Protein AF-A0AAN9A2D1-F1 (afdb_monomer_lite)

Foldseek 3Di:
DDDDPDDDDDDVVVVVDDPVVVVVLFVVVQCCLQPNDLVSQCLQPPQDSVNSVLSVVCCVVPNGDPTLCCSCVSPPDDNCSSVRSVVRDPPPRPPPDDPPPDDDDDD

Organism: Halocaridina rubra (NCBI:txid373956)

InterPro domains:
  IPR010994 RuvA domain 2-like [SSF47781] (12-87)
  IPR060575 SAM-like, helix-hairpin-helix tandem [PF12836] (33-80)

Secondary structure (DSSP, 8-state):
--------SS-TTTTTS-HHHHHHHHHHHHHHHHH--HHHHTTSTT--HHHHHHHHHHHHHH---SSGGGGGS-TTS-TTHHHHHHHS-GGGT-TTS---TT-PPP-

Radius of gyration: 17.06 Å; chains: 1; bounding box: 40×34×54 Å

Structure (mmCIF, N/CA/C/O backbone):
data_AF-A0AAN9A2D1-F1
#
_entry.id   AF-A0AAN9A2D1-F1
#
loop_
_atom_site.group_PDB
_atom_site.id
_atom_site.type_symbol
_atom_site.label_atom_id
_atom_site.label_alt_id
_atom_site.label_comp_id
_atom_site.label_asym_id
_atom_site.label_entity_id
_atom_site.label_seq_id
_atom_site.pdbx_PDB_ins_code
_atom_site.Cartn_x
_atom_site.Cartn_y
_atom_site.Cartn_z
_atom_site.occupancy
_atom_site.B_iso_or_equiv
_atom_site.auth_seq_id
_atom_site.auth_comp_id
_atom_site.auth_asym_id
_atom_site.auth_atom_id
_atom_site.pdbx_PDB_model_num
ATOM 1 N N . MET A 1 1 ? 11.395 -11.757 41.951 1.00 42.41 1 MET A N 1
ATOM 2 C CA . MET A 1 1 ? 11.142 -12.367 40.628 1.00 42.41 1 MET A CA 1
ATOM 3 C C . MET A 1 1 ? 10.518 -11.291 39.761 1.00 42.41 1 MET A C 1
ATOM 5 O O . MET A 1 1 ? 9.308 -11.113 39.775 1.00 42.41 1 MET A O 1
ATOM 9 N N . ASP A 1 2 ? 11.375 -10.508 39.112 1.00 41.25 2 ASP A N 1
ATOM 10 C CA . ASP A 1 2 ? 11.009 -9.325 38.335 1.00 41.25 2 ASP A CA 1
ATOM 11 C C . ASP A 1 2 ? 10.262 -9.708 37.054 1.00 41.25 2 ASP A C 1
ATOM 13 O O . ASP A 1 2 ? 10.852 -10.117 36.052 1.00 41.25 2 ASP A O 1
ATOM 17 N N . LYS A 1 3 ? 8.937 -9.565 37.087 1.00 46.41 3 LYS A N 1
ATOM 18 C CA . LYS A 1 3 ? 8.133 -9.336 35.889 1.00 46.41 3 LYS A CA 1
ATOM 19 C C . LYS A 1 3 ? 8.162 -7.836 35.631 1.00 46.41 3 LYS A C 1
ATOM 21 O O . LYS A 1 3 ? 7.680 -7.089 36.473 1.00 46.41 3 LYS A O 1
ATOM 26 N N . THR A 1 4 ? 8.755 -7.417 34.513 1.00 44.41 4 THR A N 1
ATOM 27 C CA . THR A 1 4 ? 8.136 -6.602 33.441 1.00 44.41 4 THR A CA 1
ATOM 28 C C . THR A 1 4 ? 9.255 -6.126 32.502 1.00 44.41 4 THR A C 1
ATOM 30 O O . THR A 1 4 ? 9.746 -5.005 32.587 1.00 44.41 4 THR A O 1
ATOM 33 N N . LYS A 1 5 ? 9.701 -7.007 31.598 1.00 44.72 5 LYS A N 1
ATOM 34 C CA . LYS A 1 5 ? 10.451 -6.607 30.399 1.00 44.72 5 LYS A CA 1
ATOM 35 C C . LYS A 1 5 ? 9.442 -6.405 29.273 1.00 44.72 5 LYS A C 1
ATOM 37 O O . LYS A 1 5 ? 9.292 -7.270 28.422 1.00 44.72 5 LYS A O 1
ATOM 42 N N . GLU A 1 6 ? 8.730 -5.289 29.289 1.00 49.66 6 GLU A N 1
ATOM 43 C CA . GLU A 1 6 ? 7.804 -4.926 28.217 1.00 49.66 6 GLU A CA 1
ATOM 44 C C . GLU A 1 6 ? 7.989 -3.450 27.898 1.00 49.66 6 GLU A C 1
ATOM 46 O O . GLU A 1 6 ? 7.385 -2.617 28.554 1.00 49.66 6 GLU A O 1
ATOM 51 N N . LEU A 1 7 ? 8.868 -3.138 26.935 1.00 44.16 7 LEU A N 1
ATOM 52 C CA . LEU A 1 7 ? 8.716 -2.008 26.003 1.00 44.16 7 LEU A CA 1
ATOM 53 C C . LEU A 1 7 ? 9.868 -1.964 24.976 1.00 44.16 7 LEU A C 1
ATOM 55 O O . LEU A 1 7 ? 10.512 -0.937 24.783 1.00 44.16 7 LEU A O 1
ATOM 59 N N . THR A 1 8 ? 10.180 -3.069 24.294 1.00 42.00 8 THR A N 1
ATOM 60 C CA . THR A 1 8 ? 11.135 -3.004 23.177 1.00 42.00 8 THR A CA 1
ATOM 61 C C . THR A 1 8 ? 10.585 -3.679 21.930 1.00 42.00 8 THR A C 1
ATOM 63 O O . THR A 1 8 ? 10.252 -4.858 21.919 1.00 42.00 8 THR A O 1
ATOM 66 N N . THR A 1 9 ? 10.551 -2.881 20.857 1.00 48.16 9 THR A N 1
ATOM 67 C CA . THR A 1 9 ? 10.542 -3.332 19.461 1.00 48.16 9 THR A CA 1
ATOM 68 C C . THR A 1 9 ? 9.189 -3.773 18.899 1.00 48.16 9 THR A C 1
ATOM 70 O O . THR A 1 9 ? 8.936 -4.959 18.809 1.00 48.16 9 THR A O 1
ATOM 73 N N . THR A 1 10 ? 8.374 -2.822 18.413 1.00 41.09 10 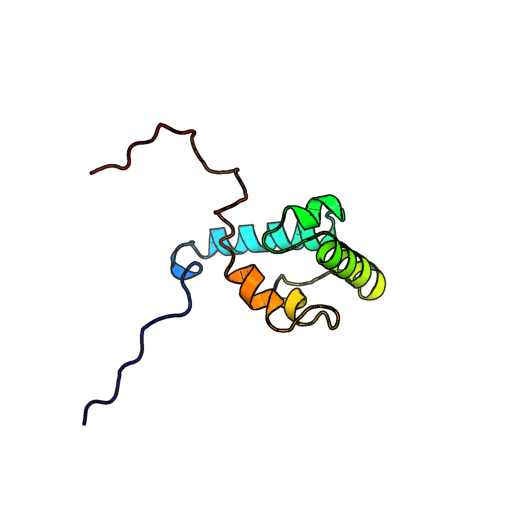THR A N 1
ATOM 74 C CA . THR A 1 10 ? 7.675 -2.898 17.099 1.00 41.09 10 THR A CA 1
ATOM 75 C C . THR A 1 10 ? 6.759 -1.681 16.874 1.00 41.09 10 THR A C 1
ATOM 77 O O . THR A 1 10 ? 5.537 -1.803 16.943 1.00 41.09 10 THR A O 1
ATOM 80 N N . LYS A 1 11 ? 7.298 -0.485 16.591 1.00 46.84 11 LYS A N 1
ATOM 81 C CA . LYS A 1 11 ? 6.485 0.617 16.015 1.00 46.84 11 LYS A CA 1
ATOM 82 C C . LYS A 1 11 ? 7.325 1.762 15.426 1.00 46.84 11 LYS A C 1
ATOM 84 O O . LYS A 1 11 ? 7.008 2.932 15.596 1.00 46.84 11 LYS A O 1
ATOM 89 N N . SER A 1 12 ? 8.413 1.428 14.740 1.00 50.19 12 SER A N 1
ATOM 90 C CA . SER A 1 12 ? 9.544 2.343 14.521 1.00 50.19 12 SER A CA 1
ATOM 91 C C . SER A 1 12 ? 9.326 3.533 13.571 1.00 50.19 12 SER A C 1
ATOM 93 O O . SER A 1 12 ? 10.212 4.365 13.478 1.00 50.19 12 SER A O 1
ATOM 95 N N . TRP A 1 13 ? 8.166 3.695 12.931 1.00 58.41 13 TRP A N 1
ATOM 96 C CA . TRP A 1 13 ? 7.862 4.897 12.128 1.00 58.41 13 TRP A CA 1
ATOM 97 C C . TRP A 1 13 ? 6.557 5.596 12.537 1.00 58.41 13 TRP A C 1
ATOM 99 O O . TRP A 1 13 ? 6.473 6.819 12.453 1.00 58.41 13 TRP A O 1
ATOM 109 N N . LYS A 1 14 ? 5.569 4.868 13.091 1.00 50.31 14 LYS A N 1
ATOM 110 C CA . LYS A 1 14 ? 4.353 5.485 13.668 1.00 50.31 14 LYS A CA 1
ATOM 111 C C . LYS A 1 14 ? 4.669 6.407 14.856 1.00 50.31 14 LYS A C 1
ATOM 113 O O . LYS A 1 14 ? 3.843 7.239 15.194 1.00 50.31 14 LYS A O 1
ATOM 118 N N . VAL A 1 15 ? 5.833 6.240 15.490 1.00 53.59 15 VAL A N 1
ATOM 119 C CA . VAL A 1 15 ? 6.326 7.105 16.580 1.00 53.59 15 VAL A CA 1
ATOM 120 C C . VAL A 1 15 ? 7.097 8.322 16.043 1.00 53.59 15 VAL A C 1
ATOM 122 O O . VAL A 1 15 ? 7.209 9.328 16.731 1.00 53.59 15 VAL A O 1
ATOM 125 N N . VAL A 1 16 ? 7.600 8.254 14.805 1.00 56.28 16 VAL A N 1
ATOM 126 C CA . VAL A 1 16 ? 8.439 9.299 14.191 1.00 56.28 16 VAL A CA 1
ATOM 127 C C . VAL A 1 16 ? 7.595 10.347 13.454 1.00 56.28 16 VAL A C 1
ATOM 129 O O . VAL A 1 16 ? 8.001 11.502 13.338 1.00 56.28 16 VAL A O 1
ATOM 132 N N . MET A 1 17 ? 6.401 9.984 12.975 1.00 64.25 17 MET A N 1
ATOM 133 C CA . MET A 1 17 ? 5.496 10.912 12.287 1.00 64.25 17 MET A CA 1
ATOM 134 C C . MET A 1 17 ? 4.390 11.427 13.213 1.00 64.25 17 MET A C 1
ATOM 136 O O . MET A 1 17 ? 3.819 10.668 13.994 1.00 64.25 17 MET A O 1
ATOM 140 N N . SER A 1 18 ? 4.040 12.716 13.101 1.00 72.75 18 SER A N 1
ATOM 141 C CA . SER A 1 18 ? 2.859 13.244 13.791 1.00 72.75 18 SER A CA 1
ATOM 142 C C . SER A 1 18 ? 1.587 12.564 13.255 1.00 72.75 18 SER A C 1
ATOM 144 O O . SER A 1 18 ? 1.535 12.233 12.066 1.00 72.75 18 SER A O 1
ATOM 146 N N . PRO A 1 19 ? 0.531 12.397 14.076 1.00 73.31 19 PRO A N 1
ATOM 147 C CA . PRO A 1 19 ? -0.710 11.750 13.642 1.00 73.31 19 PRO A CA 1
ATOM 148 C C . PRO A 1 19 ? -1.311 12.353 12.364 1.00 73.31 19 PRO A C 1
ATOM 150 O O . PRO A 1 19 ? -1.857 11.630 11.539 1.00 73.31 19 PRO A O 1
ATOM 153 N N . ARG A 1 20 ? -1.152 13.669 12.166 1.00 77.75 20 ARG A N 1
ATOM 154 C CA . ARG A 1 20 ? -1.621 14.381 10.967 1.00 77.75 20 ARG A CA 1
ATOM 155 C C . ARG A 1 20 ? -0.848 13.990 9.706 1.00 77.75 20 ARG A C 1
ATOM 157 O O . ARG A 1 20 ? -1.459 13.689 8.692 1.00 77.75 20 ARG A O 1
ATOM 164 N N . LYS A 1 21 ? 0.486 13.929 9.786 1.00 78.19 21 LYS A N 1
ATOM 165 C CA . LYS A 1 21 ? 1.334 13.524 8.650 1.00 78.19 21 LYS A CA 1
ATOM 166 C C . LYS A 1 21 ? 1.084 12.073 8.242 1.00 78.19 21 LYS A C 1
ATOM 168 O O . LYS A 1 21 ? 1.155 11.741 7.066 1.00 78.19 21 LYS A O 1
ATOM 173 N N . LEU A 1 22 ? 0.790 11.213 9.216 1.00 77.94 22 LEU A N 1
ATOM 174 C CA . LEU A 1 22 ? 0.442 9.820 8.958 1.00 77.94 22 LEU A CA 1
ATOM 175 C C . LEU A 1 22 ? -0.878 9.693 8.183 1.00 77.94 22 LEU A C 1
ATOM 177 O O . LEU A 1 22 ? -0.957 8.912 7.241 1.00 77.94 22 LEU A O 1
ATOM 181 N N . ASP A 1 23 ? -1.893 10.464 8.573 1.00 81.25 23 ASP A N 1
ATOM 182 C CA . ASP A 1 23 ? -3.190 10.490 7.894 1.00 81.25 23 ASP A CA 1
ATOM 183 C C . ASP A 1 23 ? -3.064 10.968 6.438 1.00 81.25 23 ASP A C 1
ATOM 185 O O . ASP A 1 23 ? -3.565 10.313 5.525 1.00 81.25 23 ASP A O 1
ATOM 189 N N . GLU A 1 24 ? -2.319 12.052 6.201 1.00 84.06 24 GLU A N 1
ATOM 190 C CA . GLU A 1 24 ? -2.022 12.553 4.851 1.00 84.06 24 GLU A CA 1
ATOM 191 C C . GLU A 1 24 ? -1.295 11.506 3.998 1.00 84.06 24 GLU A C 1
ATOM 193 O O . GLU A 1 24 ? -1.690 11.243 2.861 1.00 84.06 24 GLU A O 1
ATOM 198 N N . TYR A 1 25 ? -0.285 10.847 4.568 1.00 82.69 25 TYR A N 1
ATOM 199 C CA . TYR A 1 25 ? 0.464 9.797 3.884 1.00 82.69 25 TYR A CA 1
ATOM 200 C C . TYR A 1 25 ? -0.418 8.600 3.497 1.00 82.69 25 TYR A C 1
ATOM 202 O O . TYR A 1 25 ? -0.388 8.135 2.355 1.00 82.69 25 TYR A O 1
ATOM 210 N N . CYS A 1 26 ? -1.240 8.108 4.427 1.00 85.44 26 CYS A N 1
ATOM 211 C CA . CYS A 1 26 ? -2.159 7.008 4.151 1.00 85.44 26 CYS A CA 1
ATOM 212 C C . CYS A 1 26 ? -3.184 7.384 3.074 1.00 85.44 26 CYS A C 1
ATOM 214 O O . CYS A 1 26 ? -3.472 6.564 2.202 1.00 85.44 26 CYS A O 1
ATOM 216 N N . LYS A 1 27 ? -3.696 8.622 3.088 1.00 89.69 27 LYS A N 1
ATOM 217 C CA . LYS A 1 27 ? -4.602 9.136 2.050 1.00 89.69 27 LYS A CA 1
ATOM 218 C C . LYS A 1 27 ? -3.944 9.168 0.674 1.00 89.69 27 LYS A C 1
ATOM 220 O O . LYS A 1 27 ? -4.572 8.766 -0.304 1.00 89.69 27 LYS A O 1
ATOM 225 N N . GLU A 1 28 ? -2.687 9.594 0.592 1.00 89.88 28 GLU A N 1
ATOM 226 C CA . GLU A 1 28 ? -1.943 9.614 -0.669 1.00 89.88 28 GLU A CA 1
ATOM 227 C C . GLU A 1 28 ? -1.734 8.197 -1.222 1.00 89.88 28 GLU A C 1
ATOM 229 O O . GLU A 1 28 ? -2.035 7.937 -2.390 1.00 89.88 28 GLU A O 1
ATOM 234 N N . ILE A 1 29 ? -1.303 7.247 -0.381 1.00 90.94 29 ILE A N 1
ATOM 235 C CA . ILE A 1 29 ? -1.198 5.841 -0.796 1.00 90.94 29 ILE A CA 1
ATOM 236 C C . ILE A 1 29 ? -2.555 5.331 -1.267 1.00 90.94 29 ILE A C 1
ATOM 238 O O . ILE A 1 29 ? -2.634 4.712 -2.324 1.00 90.94 29 ILE A O 1
ATOM 242 N N . LEU A 1 30 ? -3.619 5.579 -0.504 1.00 93.81 30 LEU A N 1
ATOM 243 C CA . LEU A 1 30 ? -4.955 5.095 -0.828 1.00 93.81 30 LEU A CA 1
ATOM 244 C C . LEU A 1 30 ? -5.445 5.641 -2.176 1.00 93.81 30 LEU A C 1
ATOM 246 O O . LEU A 1 30 ? -6.033 4.899 -2.965 1.00 93.81 30 LEU A O 1
ATOM 250 N N . SER A 1 31 ? -5.150 6.907 -2.482 1.00 94.50 31 SER A N 1
ATOM 251 C CA . SER A 1 31 ? -5.393 7.485 -3.807 1.00 94.50 31 SER A CA 1
ATOM 252 C C . SER A 1 31 ? -4.610 6.738 -4.892 1.00 94.50 31 SER A C 1
ATOM 254 O O . SER A 1 31 ? -5.197 6.306 -5.885 1.00 94.50 31 SER A O 1
ATOM 256 N N . ILE A 1 32 ? -3.315 6.473 -4.684 1.00 93.62 32 ILE A N 1
ATOM 257 C CA . ILE A 1 32 ? -2.492 5.707 -5.635 1.00 93.62 32 ILE A CA 1
ATOM 258 C C . ILE A 1 32 ? -3.030 4.280 -5.825 1.00 93.62 32 ILE A C 1
ATOM 260 O O . ILE A 1 32 ? -3.088 3.795 -6.956 1.00 93.62 32 ILE A O 1
ATOM 264 N N . LEU A 1 33 ? -3.450 3.606 -4.754 1.00 94.50 33 LEU A N 1
ATOM 265 C CA . LEU A 1 33 ? -4.023 2.261 -4.814 1.00 94.50 33 LEU A CA 1
ATOM 266 C C . LEU A 1 33 ? -5.318 2.232 -5.622 1.00 94.50 33 LEU A C 1
ATOM 268 O O . LEU A 1 33 ? -5.518 1.313 -6.413 1.00 94.50 33 LEU A O 1
ATOM 272 N N . ASN A 1 34 ? -6.172 3.243 -5.467 1.00 96.19 34 ASN A N 1
ATOM 273 C CA . ASN A 1 34 ? -7.480 3.295 -6.113 1.00 96.19 34 ASN A CA 1
ATOM 274 C C . ASN A 1 34 ? -7.446 3.824 -7.550 1.00 96.19 34 ASN A C 1
ATOM 276 O O . ASN A 1 34 ? -8.179 3.323 -8.399 1.00 96.19 34 ASN A O 1
ATOM 280 N N . GLU A 1 35 ? -6.588 4.798 -7.840 1.00 95.56 35 GLU A N 1
ATOM 281 C CA . GLU A 1 35 ? -6.618 5.554 -9.101 1.00 95.56 35 GLU A CA 1
ATOM 282 C C . GLU A 1 35 ? -5.323 5.410 -9.905 1.00 95.56 35 GLU A C 1
ATOM 284 O O . GLU A 1 35 ? -5.314 5.555 -11.127 1.00 95.56 35 GLU A O 1
ATOM 289 N N . GLY A 1 36 ? -4.217 5.057 -9.249 1.00 93.56 36 GLY A N 1
ATOM 290 C CA . GLY A 1 36 ? -2.912 4.946 -9.887 1.00 93.56 36 GLY A CA 1
ATOM 291 C C . GLY A 1 36 ? -2.872 3.871 -10.972 1.00 93.56 36 GLY A C 1
ATOM 292 O O . GLY A 1 36 ? -3.498 2.816 -10.866 1.00 93.56 36 GLY A O 1
ATOM 293 N N . THR A 1 37 ? -2.105 4.115 -12.031 1.00 94.81 37 THR A N 1
ATOM 294 C CA . THR A 1 37 ? -1.818 3.100 -13.054 1.00 94.81 37 THR A CA 1
ATOM 295 C C . THR A 1 37 ? -0.922 1.995 -12.493 1.00 94.81 37 THR A C 1
ATOM 297 O O . THR A 1 37 ? -0.234 2.189 -11.491 1.00 94.81 37 THR A O 1
ATOM 300 N N . VAL A 1 38 ? -0.830 0.853 -13.182 1.00 95.00 38 VAL A N 1
ATOM 301 C CA . VAL A 1 38 ? 0.102 -0.234 -12.816 1.00 95.00 38 VAL A CA 1
ATOM 302 C C . VAL A 1 38 ? 1.542 0.280 -12.669 1.00 95.00 38 VAL A C 1
ATOM 304 O O . VAL A 1 38 ? 2.267 -0.145 -11.773 1.00 95.00 38 VAL A O 1
ATOM 307 N N . ARG A 1 39 ? 1.956 1.246 -13.499 1.00 93.56 39 ARG A N 1
ATOM 308 C CA . ARG A 1 39 ? 3.271 1.895 -13.398 1.00 93.56 39 ARG A CA 1
ATOM 309 C C . ARG A 1 39 ? 3.398 2.773 -12.149 1.00 93.56 39 ARG A C 1
ATOM 311 O O . ARG A 1 39 ? 4.462 2.792 -11.542 1.00 93.56 39 ARG A O 1
ATOM 318 N N . LYS A 1 40 ? 2.335 3.486 -11.757 1.00 91.75 40 LYS A N 1
ATOM 319 C CA . LYS A 1 40 ? 2.311 4.304 -10.534 1.00 91.75 40 LYS A CA 1
ATOM 320 C C . LYS A 1 40 ? 2.359 3.429 -9.280 1.00 91.75 40 LYS A C 1
ATOM 322 O O . LYS A 1 40 ? 3.122 3.730 -8.373 1.00 91.75 40 LYS A O 1
ATOM 327 N N . LEU A 1 41 ? 1.632 2.310 -9.271 1.00 92.94 41 LEU A N 1
ATOM 328 C CA . LEU A 1 41 ? 1.669 1.326 -8.185 1.00 92.94 41 LEU A CA 1
ATOM 329 C C . LEU A 1 41 ? 3.088 0.788 -7.951 1.00 92.94 41 LEU A C 1
ATOM 331 O O . LEU A 1 41 ? 3.508 0.665 -6.809 1.00 92.94 41 LEU A O 1
ATOM 335 N N . GLN A 1 42 ? 3.862 0.545 -9.013 1.00 92.44 42 GLN A N 1
ATOM 336 C CA . GLN A 1 42 ? 5.261 0.093 -8.909 1.00 92.44 42 GLN A CA 1
ATOM 337 C C . GLN A 1 42 ? 6.219 1.117 -8.277 1.00 92.44 42 GLN A C 1
ATOM 339 O O . GLN A 1 42 ? 7.346 0.771 -7.927 1.00 92.44 42 GLN A O 1
ATOM 344 N N . GLN A 1 43 ? 5.812 2.384 -8.153 1.00 89.06 43 GLN A N 1
ATOM 345 C CA . GLN A 1 43 ? 6.612 3.394 -7.453 1.00 89.06 43 GLN A CA 1
ATOM 346 C C . GLN A 1 43 ? 6.534 3.221 -5.934 1.00 89.06 43 GLN A C 1
ATOM 348 O O . GLN A 1 43 ? 7.431 3.676 -5.225 1.00 89.06 43 GLN A O 1
ATOM 353 N N . LEU A 1 44 ? 5.490 2.552 -5.438 1.00 88.75 44 LEU A N 1
ATOM 354 C CA . LEU A 1 44 ? 5.326 2.279 -4.021 1.00 88.75 44 LEU A CA 1
ATOM 355 C C . LEU A 1 44 ? 6.370 1.261 -3.532 1.00 88.75 44 LEU A C 1
ATOM 357 O O . LEU A 1 44 ? 6.776 0.356 -4.275 1.00 88.75 44 LEU A O 1
ATOM 361 N N . PRO A 1 45 ? 6.819 1.375 -2.272 1.00 85.25 45 PRO A N 1
ATOM 362 C CA . PRO A 1 45 ? 7.809 0.464 -1.725 1.00 85.25 45 PRO A CA 1
ATOM 363 C C . PRO A 1 45 ? 7.284 -0.970 -1.762 1.00 85.25 45 PRO A C 1
ATOM 365 O O . PRO A 1 45 ? 6.106 -1.227 -1.533 1.00 85.25 45 PRO A O 1
ATOM 368 N N . THR A 1 46 ? 8.169 -1.929 -2.037 1.00 88.19 46 THR A N 1
ATOM 369 C CA . THR A 1 46 ? 7.860 -3.375 -2.073 1.00 88.19 46 THR A CA 1
ATOM 370 C C . THR A 1 46 ? 6.859 -3.825 -3.148 1.00 88.19 46 THR A C 1
ATOM 372 O O . THR A 1 46 ? 6.626 -5.027 -3.282 1.00 88.19 46 THR A O 1
ATOM 375 N N . ILE A 1 47 ? 6.325 -2.907 -3.964 1.00 91.25 47 ILE A N 1
ATOM 376 C CA . ILE A 1 47 ? 5.413 -3.221 -5.065 1.00 91.25 47 ILE A CA 1
ATOM 377 C C . ILE A 1 47 ? 6.210 -3.357 -6.365 1.00 91.25 47 ILE A C 1
ATOM 379 O O . ILE A 1 47 ? 6.674 -2.385 -6.950 1.00 91.25 47 ILE A O 1
ATOM 383 N N . GLY A 1 48 ? 6.363 -4.600 -6.827 1.00 92.00 48 GLY A N 1
ATOM 384 C CA . GLY A 1 48 ? 6.904 -4.912 -8.152 1.00 92.00 48 GLY A CA 1
ATOM 385 C C . GLY A 1 48 ? 5.809 -5.055 -9.221 1.00 92.00 48 GLY A C 1
ATOM 386 O O . GLY A 1 48 ? 4.622 -4.988 -8.896 1.00 92.00 48 GLY A O 1
ATOM 387 N N . PRO A 1 49 ? 6.176 -5.330 -10.488 1.00 94.94 49 PRO A N 1
ATOM 388 C CA . PRO A 1 49 ? 5.227 -5.452 -11.601 1.00 94.94 49 PRO A CA 1
ATOM 389 C C . PRO A 1 49 ? 4.090 -6.451 -11.343 1.00 94.94 49 PRO A C 1
ATOM 391 O O . PRO A 1 49 ? 2.927 -6.146 -11.593 1.00 94.94 49 PRO A O 1
ATOM 394 N N . LYS A 1 50 ? 4.416 -7.621 -10.774 1.00 95.00 50 LYS A N 1
ATOM 395 C CA . LYS A 1 50 ? 3.430 -8.662 -10.439 1.00 95.00 50 LYS A CA 1
ATOM 396 C C . LYS A 1 50 ? 2.435 -8.176 -9.382 1.00 95.00 50 LYS A C 1
ATOM 398 O O . LYS A 1 50 ? 1.231 -8.251 -9.594 1.00 95.00 50 LYS A O 1
ATOM 403 N N . THR A 1 51 ? 2.937 -7.630 -8.275 1.00 94.81 51 THR A N 1
ATOM 404 C CA . THR A 1 51 ? 2.112 -7.099 -7.179 1.00 94.81 51 THR A CA 1
ATOM 405 C C . THR A 1 51 ? 1.231 -5.945 -7.650 1.00 94.81 51 THR A C 1
ATOM 407 O O . THR A 1 51 ? 0.052 -5.900 -7.322 1.00 94.81 51 THR A O 1
ATOM 410 N N . ALA A 1 52 ? 1.775 -5.037 -8.464 1.00 96.00 52 ALA A N 1
ATOM 411 C CA . ALA A 1 52 ? 1.020 -3.926 -9.029 1.00 96.00 52 ALA A CA 1
ATOM 412 C C . ALA A 1 52 ? -0.162 -4.413 -9.876 1.00 96.00 52 ALA A C 1
ATOM 414 O O . ALA A 1 52 ? -1.256 -3.863 -9.780 1.00 96.00 52 ALA A O 1
ATOM 415 N N . MET A 1 53 ? 0.038 -5.466 -10.671 1.00 97.06 53 MET A N 1
ATOM 416 C CA . MET A 1 53 ? -1.031 -6.050 -11.477 1.00 97.06 53 MET A CA 1
ATOM 417 C C . MET A 1 53 ? -2.078 -6.766 -10.620 1.00 97.06 53 MET A C 1
ATOM 419 O O . MET A 1 53 ? -3.267 -6.646 -10.895 1.00 97.06 53 MET A O 1
ATOM 423 N N . VAL A 1 54 ? -1.661 -7.438 -9.541 1.00 96.31 54 VAL A N 1
ATOM 424 C CA . VAL A 1 54 ? -2.582 -8.023 -8.553 1.00 96.31 54 VAL A CA 1
ATOM 425 C C . VAL A 1 54 ? -3.462 -6.945 -7.920 1.00 96.31 54 VAL A C 1
ATOM 427 O O . VAL A 1 54 ? -4.678 -7.093 -7.918 1.00 96.31 54 VAL A O 1
ATOM 430 N N . ILE A 1 55 ? -2.871 -5.848 -7.439 1.00 95.69 55 ILE A N 1
ATOM 431 C CA . ILE A 1 55 ? -3.606 -4.731 -6.822 1.00 95.69 55 ILE A CA 1
ATOM 432 C C . ILE A 1 55 ? -4.570 -4.096 -7.831 1.00 95.69 55 ILE A C 1
ATOM 434 O O . ILE A 1 55 ? -5.736 -3.868 -7.515 1.00 95.69 55 ILE A O 1
ATOM 438 N N . TYR A 1 56 ? -4.100 -3.849 -9.058 1.00 96.31 56 TYR A N 1
ATOM 439 C CA . TYR A 1 56 ? -4.925 -3.296 -10.129 1.00 96.31 56 TYR A CA 1
ATOM 440 C C . TYR A 1 56 ? -6.118 -4.203 -10.448 1.00 96.31 56 TYR A C 1
ATOM 442 O O . TYR A 1 56 ? -7.253 -3.740 -10.444 1.00 96.31 56 TYR A O 1
ATOM 450 N N . ASN A 1 57 ? -5.892 -5.500 -10.661 1.00 96.06 57 ASN A N 1
ATOM 451 C CA . ASN A 1 57 ? -6.969 -6.440 -10.970 1.00 96.06 57 ASN A CA 1
ATOM 452 C C . ASN A 1 57 ? -7.933 -6.604 -9.791 1.00 96.06 57 ASN A C 1
ATOM 454 O O . ASN A 1 57 ? -9.143 -6.641 -9.997 1.00 96.06 57 ASN A O 1
ATOM 458 N N . TYR A 1 58 ? -7.416 -6.650 -8.560 1.00 96.50 58 TYR A N 1
ATOM 459 C CA . TYR A 1 58 ? -8.239 -6.744 -7.359 1.00 96.50 58 TYR A CA 1
ATOM 460 C C . TYR A 1 58 ? -9.235 -5.586 -7.288 1.00 96.50 58 TYR A C 1
ATOM 462 O O . TYR A 1 58 ? -10.433 -5.829 -7.166 1.00 96.50 58 TYR A O 1
ATOM 470 N N . ARG A 1 59 ? -8.782 -4.339 -7.484 1.00 95.19 59 ARG A N 1
ATOM 471 C CA . ARG A 1 59 ? -9.704 -3.194 -7.455 1.00 95.19 59 ARG A CA 1
ATOM 472 C C . ARG A 1 59 ? -10.698 -3.156 -8.618 1.00 95.19 59 ARG A C 1
ATOM 474 O O . ARG A 1 59 ? -11.754 -2.550 -8.493 1.00 95.19 59 ARG A O 1
ATOM 481 N N . GLN A 1 60 ? -10.367 -3.764 -9.763 1.00 94.69 60 GLN A N 1
ATOM 482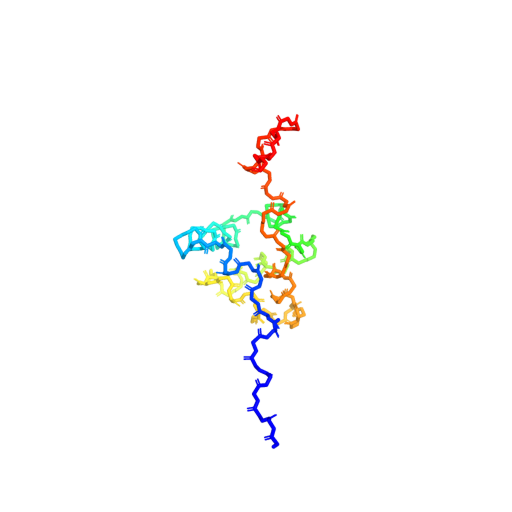 C CA . GLN A 1 60 ? -11.315 -3.881 -10.879 1.00 94.69 60 GLN A CA 1
ATOM 483 C C . GLN A 1 60 ? -12.425 -4.895 -10.575 1.00 94.69 60 GLN A C 1
A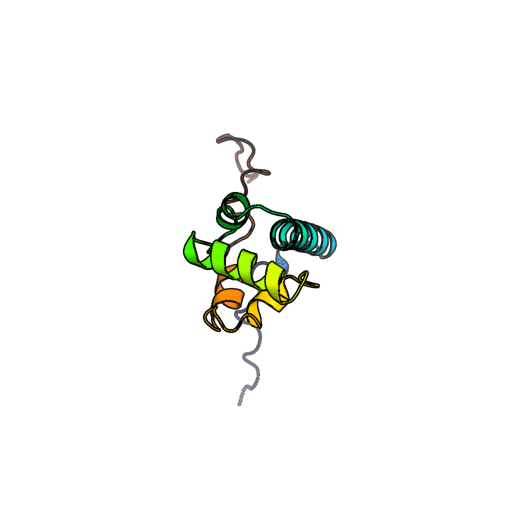TOM 485 O O . GLN A 1 60 ? -13.559 -4.686 -10.988 1.00 94.69 60 GLN A O 1
ATOM 490 N N . MET A 1 61 ? -12.109 -5.976 -9.857 1.00 94.94 61 MET A N 1
ATOM 491 C CA . MET A 1 61 ? -13.064 -7.049 -9.555 1.00 94.94 61 MET A CA 1
ATOM 492 C C . MET A 1 61 ? -13.894 -6.778 -8.296 1.00 94.94 61 MET A C 1
ATOM 494 O O . MET A 1 61 ? -15.086 -7.063 -8.280 1.00 94.94 61 MET A O 1
ATOM 498 N N . PHE A 1 62 ? -13.270 -6.240 -7.246 1.00 94.00 62 PHE A N 1
ATOM 499 C CA . PHE A 1 62 ? -13.875 -6.089 -5.917 1.00 94.00 62 PHE A CA 1
ATOM 500 C C . PHE A 1 62 ? -14.196 -4.633 -5.551 1.00 94.00 62 PHE A C 1
ATOM 502 O O . PHE A 1 62 ? -14.834 -4.384 -4.531 1.00 94.00 62 PHE A O 1
ATOM 509 N N . GLY A 1 63 ? -13.792 -3.670 -6.385 1.00 94.00 63 GLY A N 1
ATOM 510 C CA . GLY A 1 63 ? -14.005 -2.245 -6.149 1.00 94.00 63 GLY A CA 1
ATOM 511 C C . GLY A 1 63 ? -12.841 -1.555 -5.434 1.00 94.00 63 GLY A C 1
ATOM 512 O O . GLY A 1 63 ? -11.733 -2.074 -5.329 1.00 94.00 63 GLY A O 1
ATOM 513 N N . ARG A 1 64 ? -13.079 -0.320 -4.988 1.00 95.00 64 ARG A N 1
ATOM 514 C CA . ARG A 1 64 ? -12.045 0.541 -4.395 1.00 95.00 64 ARG A CA 1
ATOM 515 C C . ARG A 1 64 ? -11.674 0.068 -2.985 1.00 95.00 64 ARG A C 1
ATOM 517 O O . ARG A 1 64 ? -12.533 -0.370 -2.229 1.00 95.00 64 ARG A O 1
ATOM 524 N N . PHE A 1 65 ? -10.405 0.226 -2.630 1.00 95.62 65 PHE A N 1
ATOM 525 C CA . PHE A 1 65 ? -9.907 0.081 -1.266 1.00 95.62 65 PHE A CA 1
ATOM 526 C C . PHE A 1 65 ? -10.443 1.219 -0.391 1.00 95.62 65 PHE A C 1
ATOM 528 O O . PHE A 1 65 ? -10.460 2.379 -0.819 1.00 95.62 65 PHE A O 1
ATOM 535 N N . SER A 1 66 ? -10.845 0.887 0.832 1.00 93.94 66 SER A N 1
ATOM 536 C CA . SER A 1 66 ? -11.287 1.834 1.861 1.00 93.94 66 SER A CA 1
ATOM 537 C C . SER A 1 66 ? -10.124 2.298 2.732 1.00 93.94 66 SER A C 1
ATOM 539 O O . SER A 1 66 ? -10.116 3.438 3.195 1.00 93.94 66 SER A O 1
ATOM 541 N N . ALA A 1 67 ? -9.127 1.435 2.930 1.00 91.50 67 ALA A N 1
ATOM 542 C CA . ALA A 1 67 ? -7.939 1.723 3.719 1.00 91.50 67 ALA A CA 1
ATOM 543 C C . ALA A 1 67 ? -6.696 1.033 3.133 1.00 91.50 67 ALA A C 1
ATOM 545 O O . ALA A 1 67 ? -6.788 0.154 2.277 1.00 91.50 67 ALA A O 1
ATOM 546 N N . VAL A 1 68 ? -5.505 1.436 3.584 1.00 89.81 68 VAL A N 1
ATOM 547 C CA . VAL A 1 68 ? -4.241 0.805 3.149 1.00 89.81 68 VAL A CA 1
ATOM 548 C C . VAL A 1 68 ? -4.125 -0.614 3.725 1.00 89.81 68 VAL A C 1
ATOM 550 O O . VAL A 1 68 ? -3.509 -1.495 3.128 1.00 89.81 68 VAL A O 1
ATOM 553 N N . GLU A 1 69 ? -4.747 -0.834 4.879 1.00 90.12 69 GLU A N 1
ATOM 554 C CA . GLU A 1 69 ? -4.905 -2.102 5.586 1.00 90.12 69 GLU A CA 1
ATOM 555 C C . GLU A 1 69 ? -5.532 -3.192 4.710 1.00 90.12 69 GLU A C 1
ATOM 557 O O . GLU A 1 69 ? -5.104 -4.341 4.798 1.00 90.12 69 GLU A O 1
ATOM 562 N N . ASP A 1 70 ? -6.443 -2.829 3.802 1.00 91.88 70 ASP A N 1
ATOM 563 C CA . ASP A 1 70 ? -7.149 -3.759 2.908 1.00 91.88 70 ASP A CA 1
ATOM 564 C C . ASP A 1 70 ? -6.189 -4.556 2.001 1.00 91.88 70 ASP A C 1
ATOM 566 O O . ASP A 1 70 ? -6.523 -5.629 1.499 1.00 91.88 70 ASP A O 1
ATOM 570 N N . LEU A 1 71 ? -4.953 -4.076 1.806 1.00 90.94 71 LEU A N 1
ATOM 571 C CA . LEU A 1 71 ? -3.903 -4.822 1.105 1.00 90.94 71 LEU A CA 1
ATOM 572 C C . LEU A 1 71 ? -3.548 -6.150 1.792 1.00 90.94 71 LEU A C 1
ATOM 574 O O . LEU A 1 71 ? -3.022 -7.050 1.134 1.00 90.94 71 LEU A O 1
ATOM 578 N N . ALA A 1 72 ? -3.791 -6.274 3.100 1.00 90.31 72 ALA A N 1
ATOM 579 C CA . ALA A 1 72 ? -3.574 -7.504 3.859 1.00 90.31 72 ALA A CA 1
ATOM 580 C C . ALA A 1 72 ? -4.602 -8.597 3.525 1.00 90.31 72 ALA A C 1
ATOM 582 O O . ALA A 1 72 ? -4.303 -9.784 3.690 1.00 90.31 72 ALA A O 1
ATOM 583 N N . ASP A 1 73 ? -5.776 -8.198 3.031 1.00 90.44 73 ASP A N 1
ATOM 584 C CA . ASP A 1 73 ? -6.897 -9.091 2.748 1.00 90.44 73 ASP A CA 1
ATOM 585 C C . ASP A 1 73 ? -6.917 -9.587 1.300 1.00 90.44 73 ASP A C 1
ATOM 587 O O . ASP A 1 73 ? -7.688 -10.488 0.973 1.00 90.44 73 ASP A O 1
ATOM 591 N N . ILE A 1 74 ? -6.029 -9.075 0.436 1.00 93.06 74 ILE A N 1
ATOM 592 C CA . ILE A 1 74 ? -5.894 -9.545 -0.946 1.00 93.06 74 ILE A CA 1
ATOM 593 C C . ILE A 1 74 ? -5.382 -10.997 -0.941 1.00 93.06 74 ILE A C 1
ATOM 595 O O . ILE A 1 74 ? -4.203 -11.224 -0.652 1.00 93.06 74 ILE A O 1
ATOM 599 N N . PRO A 1 75 ? -6.192 -11.992 -1.357 1.00 90.25 75 PRO A N 1
ATOM 600 C CA . PRO A 1 75 ? -5.813 -13.405 -1.243 1.00 90.25 75 PRO A CA 1
ATOM 601 C C . PRO A 1 75 ? -4.594 -13.785 -2.091 1.00 90.25 75 PRO A C 1
ATOM 603 O O . PRO A 1 75 ? -3.868 -14.723 -1.776 1.00 90.25 75 PRO A O 1
ATOM 606 N N . ALA A 1 76 ? -4.364 -13.049 -3.180 1.00 92.44 76 ALA A N 1
ATOM 607 C CA . ALA A 1 76 ? -3.254 -13.265 -4.103 1.00 92.44 76 ALA A CA 1
ATOM 608 C C . ALA A 1 76 ? -1.912 -12.684 -3.612 1.00 92.44 76 ALA A C 1
ATOM 610 O O . ALA A 1 76 ? -0.888 -12.883 -4.270 1.00 92.44 76 ALA A O 1
ATOM 611 N N . LEU A 1 77 ? -1.891 -11.955 -2.490 1.00 92.12 77 LEU A N 1
ATOM 612 C CA . LEU A 1 77 ? -0.669 -11.429 -1.886 1.00 92.12 77 LEU A CA 1
ATOM 613 C C . LEU A 1 77 ? -0.243 -12.278 -0.680 1.00 92.12 77 LEU A C 1
ATOM 615 O O . LEU A 1 77 ? -1.082 -12.831 0.030 1.00 92.12 77 LEU A O 1
ATOM 619 N N . PRO A 1 78 ? 1.070 -12.398 -0.408 1.00 90.62 78 PRO A N 1
ATOM 620 C CA . PRO A 1 78 ? 1.525 -13.120 0.770 1.00 90.62 78 PRO A CA 1
ATOM 621 C C . PRO A 1 78 ? 1.066 -12.403 2.045 1.00 90.62 78 PRO A C 1
ATOM 623 O O . PRO A 1 78 ? 1.095 -11.179 2.115 1.00 90.62 78 PRO A O 1
ATOM 626 N N . ARG A 1 79 ? 0.736 -13.155 3.102 1.00 87.44 79 ARG A N 1
ATOM 627 C CA . ARG A 1 79 ? 0.265 -12.594 4.390 1.00 87.44 79 ARG A CA 1
ATOM 628 C C . ARG A 1 79 ? 1.261 -11.620 5.031 1.00 87.44 79 ARG A C 1
ATOM 630 O O . ARG A 1 79 ? 0.874 -10.707 5.748 1.00 87.44 79 ARG A O 1
ATOM 637 N N . SER A 1 80 ? 2.552 -11.792 4.747 1.00 87.31 80 SER A N 1
ATOM 638 C CA . SER A 1 80 ? 3.625 -10.903 5.203 1.00 87.31 80 SER A CA 1
ATOM 639 C C . SER A 1 80 ? 3.783 -9.634 4.358 1.00 87.31 80 SER A C 1
ATOM 641 O O . SER A 1 80 ? 4.571 -8.760 4.726 1.00 87.31 80 SER A O 1
ATOM 643 N N . PHE A 1 81 ? 3.059 -9.514 3.238 1.00 89.94 81 PHE A N 1
ATOM 644 C CA . PHE A 1 81 ? 3.160 -8.391 2.311 1.00 89.94 81 PHE A CA 1
ATOM 645 C C . PHE A 1 81 ? 2.864 -7.071 3.007 1.00 89.94 81 PHE A C 1
ATOM 647 O O . PHE A 1 81 ? 3.732 -6.207 3.024 1.00 89.94 81 PHE A O 1
ATOM 654 N N . TYR A 1 82 ? 1.694 -6.940 3.638 1.00 88.19 82 TYR A N 1
ATOM 655 C CA . TYR A 1 82 ? 1.300 -5.702 4.311 1.00 88.19 82 TYR A CA 1
ATOM 656 C C . TYR A 1 82 ? 2.301 -5.307 5.404 1.00 88.19 82 TYR A C 1
ATOM 658 O O . TYR A 1 82 ? 2.716 -4.155 5.495 1.00 88.19 82 TYR A O 1
ATOM 666 N N . THR A 1 83 ? 2.793 -6.276 6.183 1.00 85.69 83 THR A N 1
ATOM 667 C CA . THR A 1 83 ? 3.840 -6.016 7.179 1.00 85.69 83 THR A CA 1
ATOM 668 C C . THR A 1 83 ? 5.118 -5.481 6.538 1.00 85.69 83 THR A C 1
ATOM 670 O O . THR A 1 83 ? 5.727 -4.559 7.071 1.00 85.69 83 THR A O 1
ATOM 673 N N . ARG A 1 84 ? 5.546 -6.046 5.405 1.00 85.94 84 ARG A N 1
ATOM 674 C CA . ARG A 1 84 ? 6.749 -5.607 4.690 1.00 85.94 84 ARG A CA 1
ATOM 675 C C . ARG A 1 84 ? 6.543 -4.253 4.013 1.00 85.94 84 ARG A C 1
ATOM 677 O O . ARG A 1 84 ? 7.460 -3.445 4.038 1.00 85.94 84 ARG A O 1
ATOM 684 N N . PHE A 1 85 ? 5.354 -4.005 3.477 1.00 86.69 85 PHE A N 1
ATOM 685 C CA . PHE A 1 85 ? 4.938 -2.732 2.901 1.00 86.69 85 PHE A CA 1
ATOM 686 C C . PHE A 1 85 ? 4.994 -1.617 3.948 1.00 86.69 85 PHE A C 1
ATOM 688 O O . PHE A 1 85 ? 5.659 -0.614 3.736 1.00 86.69 85 PHE A O 1
ATOM 695 N N . MET A 1 86 ? 4.407 -1.850 5.125 1.00 80.75 86 MET A N 1
ATOM 696 C CA . MET A 1 86 ? 4.419 -0.898 6.237 1.00 80.75 86 MET A CA 1
ATOM 697 C C . MET A 1 86 ? 5.795 -0.741 6.889 1.00 80.75 86 MET A C 1
ATOM 699 O O . MET A 1 86 ? 6.070 0.292 7.483 1.00 80.75 86 MET A O 1
ATOM 703 N N . LYS A 1 87 ? 6.655 -1.765 6.855 1.00 76.56 87 LYS A N 1
ATOM 704 C CA . LYS A 1 87 ? 8.033 -1.678 7.374 1.00 76.56 87 LYS A CA 1
ATOM 705 C C . LYS A 1 87 ? 8.996 -1.016 6.400 1.00 76.56 87 LYS A C 1
ATOM 707 O O . LYS A 1 87 ? 10.032 -0.530 6.832 1.00 76.56 87 LYS A O 1
ATOM 712 N N . ALA A 1 88 ? 8.710 -1.079 5.105 1.00 74.00 88 ALA A N 1
ATOM 713 C CA . ALA A 1 88 ? 9.526 -0.419 4.111 1.00 74.00 88 ALA A CA 1
ATOM 714 C C . ALA A 1 88 ? 9.278 1.081 4.236 1.00 74.00 88 ALA A C 1
ATOM 716 O O . ALA A 1 88 ? 8.200 1.555 3.891 1.00 74.00 88 ALA A O 1
ATOM 717 N N . ASP A 1 89 ? 10.265 1.789 4.787 1.00 59.91 89 ASP A N 1
ATOM 718 C CA . ASP A 1 89 ? 10.153 3.200 5.135 1.00 59.91 89 ASP A CA 1
ATOM 719 C C . ASP A 1 89 ? 9.549 4.015 3.977 1.00 59.91 89 ASP A C 1
ATOM 721 O O . ASP A 1 89 ? 10.193 4.141 2.923 1.00 59.91 89 ASP A O 1
ATOM 725 N N . PRO A 1 90 ? 8.353 4.606 4.173 1.00 56.69 90 PRO A N 1
ATOM 726 C CA . PRO A 1 90 ? 7.715 5.543 3.245 1.00 56.69 90 PRO A CA 1
ATOM 727 C C . PRO A 1 90 ? 8.648 6.620 2.695 1.00 56.69 90 PRO A C 1
ATOM 729 O O . PRO A 1 90 ? 8.591 7.014 1.532 1.00 56.69 90 PRO A O 1
ATOM 732 N N . THR A 1 91 ? 9.521 7.089 3.579 1.00 51.59 91 THR A N 1
ATOM 733 C CA . THR A 1 91 ? 10.429 8.219 3.422 1.00 51.59 91 THR A CA 1
ATOM 734 C C . THR A 1 91 ? 11.730 7.851 2.720 1.00 51.59 91 THR A C 1
ATOM 736 O O . THR A 1 91 ? 12.459 8.747 2.313 1.00 51.59 91 THR A O 1
ATOM 739 N N . SER A 1 92 ? 12.031 6.561 2.530 1.00 47.12 92 SER A N 1
ATOM 740 C CA . SER A 1 92 ? 13.308 6.138 1.934 1.00 47.12 92 SER A CA 1
ATOM 741 C C . SER A 1 92 ? 13.346 6.230 0.404 1.00 47.12 92 SER A C 1
ATOM 743 O O . SER A 1 92 ? 14.428 6.199 -0.180 1.00 47.12 92 SER A O 1
ATOM 745 N N . ARG A 1 93 ? 12.188 6.334 -0.271 1.00 45.47 93 ARG A N 1
ATOM 746 C CA . ARG A 1 93 ? 12.117 6.289 -1.748 1.00 45.47 93 ARG A CA 1
ATOM 747 C C . ARG A 1 93 ? 11.189 7.287 -2.425 1.00 45.47 93 ARG A C 1
ATOM 749 O O . ARG A 1 93 ? 11.283 7.429 -3.641 1.00 45.47 93 ARG A O 1
ATOM 756 N N . ILE A 1 94 ? 10.341 8.000 -1.686 1.00 45.12 94 ILE A N 1
ATOM 757 C CA . ILE A 1 94 ? 9.630 9.154 -2.240 1.00 45.12 94 ILE A CA 1
ATOM 758 C C . ILE A 1 94 ? 10.525 10.369 -2.003 1.00 45.12 94 ILE A C 1
ATOM 760 O O . ILE A 1 94 ? 10.502 10.995 -0.947 1.00 45.12 94 ILE A O 1
ATOM 764 N N . SER A 1 95 ? 11.361 10.676 -2.990 1.00 40.84 95 SER A N 1
ATOM 765 C CA . SER A 1 95 ? 12.186 11.881 -3.067 1.00 40.84 95 SER A CA 1
ATOM 766 C C . SER A 1 95 ? 11.323 13.139 -3.253 1.00 40.84 95 SER A C 1
ATO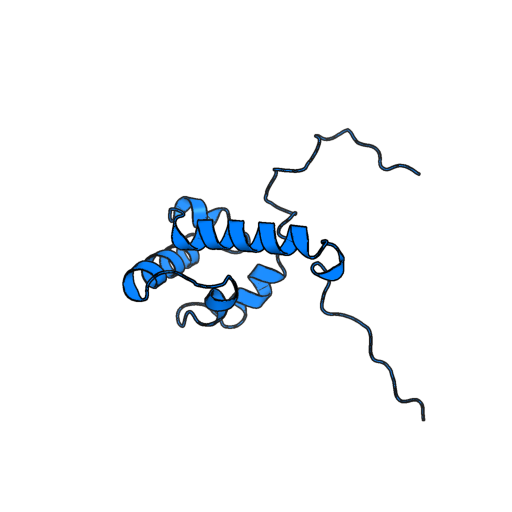M 768 O O . SER A 1 95 ? 11.450 13.834 -4.256 1.00 40.84 95 SER A O 1
ATOM 770 N N . TRP A 1 96 ? 10.403 13.414 -2.326 1.00 39.56 96 TRP A N 1
ATOM 771 C CA . TRP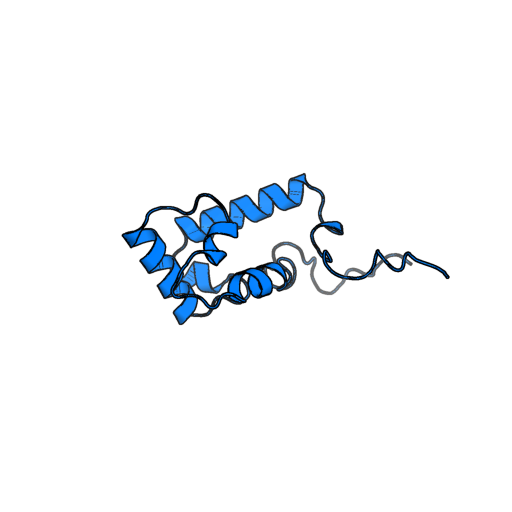 A 1 96 ? 9.707 14.704 -2.250 1.00 39.56 96 TRP A CA 1
ATOM 772 C C . TRP A 1 96 ? 10.252 15.597 -1.129 1.00 39.56 96 TRP A C 1
ATOM 774 O O . TRP A 1 96 ? 9.900 16.767 -1.060 1.00 39.56 96 TRP A O 1
ATOM 784 N N . PHE A 1 97 ? 11.132 15.068 -0.267 1.00 37.72 97 PHE A N 1
ATOM 785 C CA . PHE A 1 97 ? 11.691 15.797 0.877 1.00 37.72 97 PHE A CA 1
ATOM 786 C C . PHE A 1 97 ? 13.147 15.407 1.188 1.00 37.72 97 PHE A C 1
ATOM 788 O O . PHE A 1 97 ? 13.493 15.046 2.308 1.00 37.72 97 PHE A O 1
ATOM 795 N N . ALA A 1 98 ? 14.025 15.494 0.191 1.00 34.78 98 ALA A N 1
ATOM 796 C CA . ALA A 1 98 ? 15.450 15.682 0.449 1.00 34.78 98 ALA A CA 1
ATOM 797 C C . ALA A 1 98 ? 15.838 17.060 -0.110 1.00 34.78 98 ALA A C 1
ATOM 799 O O . ALA A 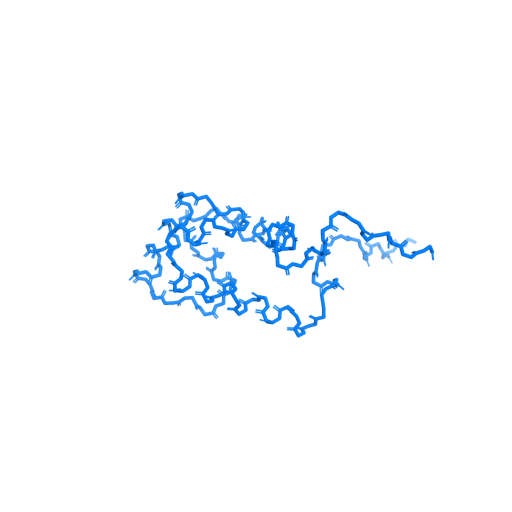1 98 ? 15.792 17.223 -1.333 1.00 34.78 98 ALA A O 1
ATOM 800 N N . PRO A 1 99 ? 16.206 18.066 0.713 1.00 38.06 99 PRO A N 1
ATOM 801 C CA . PRO A 1 99 ? 17.129 19.073 0.205 1.00 38.06 99 PRO A CA 1
ATOM 802 C C . PRO A 1 99 ? 18.386 18.316 -0.255 1.00 38.06 99 PRO A C 1
ATOM 804 O O . PRO A 1 99 ? 18.764 17.314 0.354 1.00 38.06 99 PRO A O 1
ATOM 807 N N . GLY A 1 100 ? 18.953 18.715 -1.394 1.00 32.59 100 GLY A N 1
ATOM 808 C CA . GLY A 1 100 ? 20.069 18.012 -2.032 1.00 32.59 100 GLY A CA 1
ATOM 809 C C . GLY A 1 100 ? 21.281 17.801 -1.107 1.00 32.59 100 GLY A C 1
ATOM 810 O O . GLY A 1 100 ? 21.319 18.328 0.005 1.00 32.59 100 GLY A O 1
ATOM 811 N N . PRO A 1 101 ? 22.291 17.033 -1.552 1.00 41.56 101 PRO A N 1
ATOM 812 C CA . PRO A 1 101 ? 23.485 16.767 -0.753 1.00 41.56 101 PRO A CA 1
ATOM 813 C C . PRO A 1 101 ? 24.159 18.099 -0.393 1.00 41.56 101 PRO A C 1
ATOM 815 O O . PRO A 1 101 ? 24.723 18.764 -1.258 1.00 41.56 101 PRO A O 1
ATOM 818 N N . GLY A 1 102 ? 24.027 18.517 0.869 1.00 46.81 102 GLY A N 1
ATOM 819 C CA . GLY A 1 102 ? 24.490 19.830 1.325 1.00 46.81 102 GLY A CA 1
ATOM 820 C C . GLY A 1 102 ? 23.878 20.375 2.619 1.00 46.81 102 GLY A C 1
ATOM 821 O O . GLY A 1 102 ? 24.242 21.476 3.014 1.00 46.81 102 GLY A O 1
ATOM 822 N N . THR A 1 103 ? 22.981 19.668 3.312 1.00 41.78 103 THR A N 1
ATOM 823 C CA . THR A 1 103 ? 22.525 20.101 4.645 1.00 41.78 103 THR A CA 1
ATOM 824 C C . THR A 1 103 ? 23.265 19.345 5.742 1.00 41.78 103 THR A C 1
ATOM 826 O O . THR A 1 103 ? 22.937 18.198 6.046 1.00 41.78 103 THR A O 1
ATOM 829 N N . GLU A 1 104 ? 24.267 20.003 6.324 1.00 43.25 104 GLU A N 1
ATOM 830 C CA . GLU A 1 104 ? 24.844 19.634 7.616 1.00 43.25 104 GLU A CA 1
ATOM 831 C C . GLU A 1 104 ? 23.743 19.595 8.686 1.00 43.25 104 GLU A C 1
ATOM 833 O O . GLU A 1 104 ? 22.917 20.504 8.797 1.00 43.25 104 GLU A O 1
ATOM 838 N N . LEU A 1 105 ? 23.724 18.517 9.470 1.00 42.78 105 LEU A N 1
ATOM 839 C CA . LEU A 1 105 ? 22.896 18.410 10.668 1.00 42.78 105 LEU A CA 1
ATOM 840 C C . LEU A 1 105 ? 23.461 19.357 11.742 1.00 42.78 105 LEU A C 1
ATOM 842 O O . LEU A 1 105 ? 24.683 19.404 11.907 1.00 42.78 105 LEU A O 1
ATOM 846 N N . PRO A 1 106 ? 22.622 20.102 12.485 1.00 44.47 106 PRO A N 1
ATOM 847 C CA . PRO A 1 106 ? 23.119 20.927 13.577 1.00 44.47 106 PRO A CA 1
ATOM 848 C C . PRO A 1 106 ? 23.722 20.036 14.671 1.00 44.47 106 PRO A C 1
ATOM 850 O O . PRO A 1 106 ? 23.188 18.964 14.967 1.00 44.47 106 PRO A O 1
ATOM 853 N N . ARG A 1 107 ? 24.859 20.491 15.210 1.00 47.91 107 ARG A N 1
ATOM 854 C CA . ARG A 1 107 ? 25.632 19.824 16.267 1.00 47.91 107 ARG A CA 1
ATOM 855 C C . ARG A 1 107 ? 24.856 19.679 17.570 1.00 47.91 107 ARG A C 1
ATOM 857 O O . ARG A 1 107 ? 24.095 20.615 17.900 1.00 47.91 107 ARG A O 1
#

pLDDT: mean 75.28, std 21.67, range [32.59, 97.06]

Sequence (107 aa):
MDKTKELTTTKSWKVVMSPRKLDEYCKEILSILNEGTVRKLQQLPTIGPKTAMVIYNYRQMFGRFSAVEDLADIPALPRSFYTRFMKADPTSRISWFAPGPGTELPR